Protein AF-A0A3M3KXZ2-F1 (afdb_monomer_lite)

Sequence (99 aa):
NQRLPSANFTRAFQNWTYERFDYSSQNLVRCYYSVPFNFPENEYLLINSFGMGLNSGSAISRALYCWWDFPNAKLYAITIAAANPTAFFLPAVFAKMNV

Foldseek 3Di:
DDDDWDWAWDDKDFFWAWDDWDADPVRWIKTKTWDPDQDDPFKDWDCPLQVDFDDPVDPWTWHWDWDQDPVVRTIIIMITTNDDDSGDGRMTIMTGIDD

pLDDT: mean 79.64, std 11.48, range [50.06, 96.5]

Secondary structu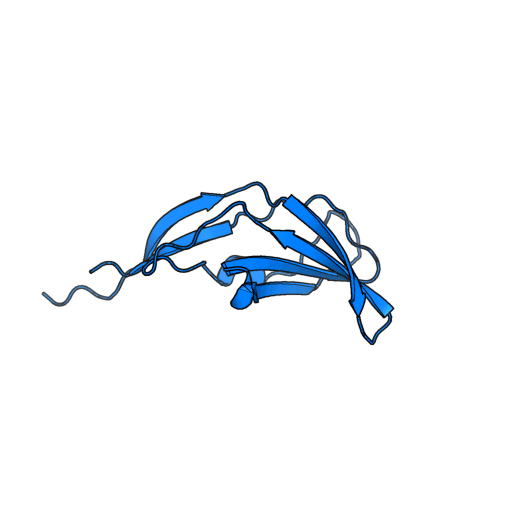re (DSSP, 8-state):
--PPP-EEEEEEE--PEEEEEEE-TTS-EEEEEE------TT-EE-GGGGSSPP--SSS---EEEEEEETTTTEEEEEEEESS--S-----EEEEEE--

Structure (mmCIF, N/CA/C/O backbone):
data_AF-A0A3M3KXZ2-F1
#
_entry.id   AF-A0A3M3KXZ2-F1
#
loop_
_atom_site.group_PDB
_atom_site.id
_atom_site.type_symbol
_atom_site.label_atom_id
_atom_site.label_alt_id
_atom_site.label_comp_id
_atom_site.label_asym_id
_atom_site.label_entity_id
_atom_site.label_seq_id
_atom_site.pdbx_PDB_ins_code
_atom_site.Cartn_x
_atom_site.Cartn_y
_atom_site.Cartn_z
_atom_site.occupancy
_atom_site.B_iso_or_equiv
_atom_site.auth_seq_id
_atom_site.auth_comp_id
_atom_site.auth_asym_id
_atom_site.auth_atom_id
_atom_site.pdbx_PDB_model_num
ATOM 1 N N . ASN A 1 1 ? -3.377 -3.564 38.529 1.00 50.06 1 ASN A N 1
ATOM 2 C CA . ASN A 1 1 ? -3.001 -4.327 37.316 1.00 50.06 1 ASN A CA 1
ATOM 3 C C . ASN A 1 1 ? -3.096 -3.435 36.089 1.00 50.06 1 ASN A C 1
ATOM 5 O O . ASN A 1 1 ? -4.152 -3.362 35.477 1.00 50.06 1 ASN A O 1
ATOM 9 N N . GLN A 1 2 ? -2.019 -2.719 35.765 1.00 55.44 2 GLN A N 1
ATOM 10 C CA . GLN A 1 2 ? -1.938 -1.874 34.572 1.00 55.44 2 GLN A CA 1
ATOM 11 C C . GLN A 1 2 ? -1.622 -2.776 33.375 1.00 55.44 2 GLN A C 1
ATOM 13 O O . GLN A 1 2 ? -0.525 -3.324 33.285 1.00 55.44 2 GLN A O 1
ATOM 18 N N . ARG A 1 3 ? -2.606 -3.010 32.502 1.00 57.59 3 ARG A N 1
ATOM 19 C CA . ARG A 1 3 ? -2.359 -3.707 31.236 1.00 57.59 3 ARG A CA 1
ATOM 20 C C . ARG A 1 3 ? -1.542 -2.771 30.350 1.00 57.59 3 ARG A C 1
ATOM 22 O O . ARG A 1 3 ? -1.915 -1.616 30.171 1.00 57.59 3 ARG A O 1
ATOM 29 N N . LEU A 1 4 ? -0.412 -3.255 29.845 1.00 65.38 4 LEU A N 1
ATOM 30 C CA . LEU A 1 4 ? 0.354 -2.538 28.830 1.00 65.38 4 LEU A CA 1
ATOM 31 C C . LEU A 1 4 ? -0.533 -2.376 27.583 1.00 65.38 4 LEU A C 1
ATOM 33 O O . LEU A 1 4 ? -1.240 -3.330 27.241 1.00 65.38 4 LEU A O 1
ATOM 37 N N . PRO A 1 5 ? -0.524 -1.213 26.909 1.00 70.62 5 PRO A N 1
ATOM 38 C CA . PRO A 1 5 ? -1.272 -1.039 25.671 1.00 70.62 5 PRO A CA 1
ATOM 39 C C . PRO A 1 5 ? -0.796 -2.076 24.649 1.00 70.62 5 PRO A C 1
ATOM 41 O O . PRO A 1 5 ? 0.388 -2.135 24.316 1.00 70.62 5 PRO A O 1
ATOM 44 N N . SER A 1 6 ? -1.713 -2.922 24.180 1.00 75.00 6 SER A N 1
ATOM 45 C CA . SER A 1 6 ? -1.437 -3.936 23.163 1.00 75.00 6 SER A CA 1
ATOM 46 C C . SER A 1 6 ? -2.216 -3.637 21.886 1.00 75.00 6 SER A C 1
ATOM 48 O O . SER A 1 6 ? -3.306 -3.067 21.925 1.00 75.00 6 SER A O 1
ATOM 50 N N . ALA A 1 7 ? -1.661 -4.019 20.739 1.00 75.62 7 ALA A N 1
ATOM 51 C CA . ALA A 1 7 ? -2.380 -3.984 19.473 1.00 75.62 7 ALA A CA 1
ATOM 52 C C . ALA A 1 7 ? -3.191 -5.277 19.326 1.00 75.62 7 ALA A C 1
ATOM 54 O O . ALA A 1 7 ? -2.633 -6.371 19.398 1.00 75.62 7 ALA A O 1
ATOM 55 N N . ASN A 1 8 ? -4.500 -5.157 19.115 1.00 80.06 8 ASN A N 1
ATOM 56 C CA . ASN A 1 8 ? -5.351 -6.282 18.745 1.00 80.06 8 ASN A CA 1
ATOM 57 C C . ASN A 1 8 ? -5.498 -6.297 17.228 1.00 80.06 8 ASN A C 1
ATOM 59 O O . ASN A 1 8 ? -6.106 -5.381 16.672 1.00 80.06 8 ASN A O 1
ATOM 63 N N . PHE A 1 9 ? -4.973 -7.328 16.566 1.00 81.06 9 PHE A N 1
ATOM 64 C CA . PHE A 1 9 ? -5.200 -7.531 15.137 1.00 81.06 9 PHE A CA 1
ATOM 65 C C . PHE A 1 9 ? -6.693 -7.726 14.879 1.00 81.06 9 PHE A C 1
ATOM 67 O O . PHE A 1 9 ? -7.323 -8.583 15.497 1.00 81.06 9 PHE A O 1
ATOM 74 N N . THR A 1 10 ? -7.263 -6.916 13.991 1.00 79.75 10 THR A N 1
ATOM 75 C CA . THR A 1 10 ? -8.695 -6.980 13.682 1.00 79.75 10 THR A CA 1
ATOM 76 C C . THR A 1 10 ? -8.952 -7.631 12.338 1.00 79.75 10 THR A C 1
ATOM 78 O O . THR A 1 10 ? -9.913 -8.387 12.214 1.00 79.75 10 THR A O 1
ATOM 81 N N . ARG A 1 11 ? -8.120 -7.344 11.326 1.00 76.19 11 ARG A N 1
ATOM 82 C CA . ARG A 1 11 ? -8.322 -7.798 9.942 1.00 76.19 11 ARG A CA 1
ATOM 83 C C . ARG A 1 11 ? -7.001 -7.906 9.186 1.00 76.19 11 ARG A C 1
ATOM 85 O O . ARG A 1 11 ? -6.042 -7.192 9.480 1.00 76.19 11 ARG A O 1
ATOM 92 N N . ALA A 1 12 ? -6.993 -8.755 8.165 1.00 78.19 12 ALA A N 1
ATOM 93 C CA . ALA A 1 12 ? -5.941 -8.817 7.162 1.00 78.19 12 ALA A CA 1
ATOM 94 C C . ALA A 1 12 ? -6.571 -8.940 5.769 1.00 78.19 12 ALA A C 1
ATOM 96 O O . ALA A 1 12 ? -7.466 -9.758 5.566 1.00 78.19 12 ALA A O 1
ATOM 97 N N . PHE A 1 13 ? -6.098 -8.140 4.816 1.00 76.19 13 PHE A N 1
ATOM 98 C CA . PHE A 1 13 ? -6.482 -8.237 3.410 1.00 76.19 13 PHE A CA 1
ATOM 99 C C . PHE A 1 13 ? -5.265 -8.621 2.588 1.00 76.19 13 PHE A C 1
ATOM 101 O O . PHE A 1 13 ? -4.213 -8.000 2.706 1.00 76.19 13 PHE A O 1
ATOM 108 N N . GLN A 1 14 ? -5.409 -9.636 1.746 1.00 70.81 14 GLN A N 1
ATOM 109 C CA . GLN A 1 14 ? -4.312 -10.113 0.907 1.00 70.81 14 GLN A CA 1
ATOM 110 C C . GLN A 1 14 ? -4.303 -9.466 -0.484 1.00 70.81 14 GLN A C 1
ATOM 112 O O . GLN A 1 14 ? -3.257 -9.402 -1.122 1.00 70.81 14 GLN A O 1
ATOM 117 N N . ASN A 1 15 ? -5.453 -8.958 -0.938 1.00 75.12 15 ASN A N 1
ATOM 118 C CA . ASN A 1 15 ? -5.627 -8.488 -2.307 1.00 75.12 15 ASN A CA 1
ATOM 119 C C . ASN A 1 15 ? -5.707 -6.966 -2.356 1.00 75.12 15 ASN A C 1
ATOM 121 O O . ASN A 1 15 ? -6.710 -6.367 -1.962 1.00 75.12 15 ASN A O 1
ATOM 125 N N . TRP A 1 16 ? -4.655 -6.358 -2.886 1.00 86.50 16 TRP A N 1
ATOM 126 C CA . TRP A 1 16 ? -4.668 -4.966 -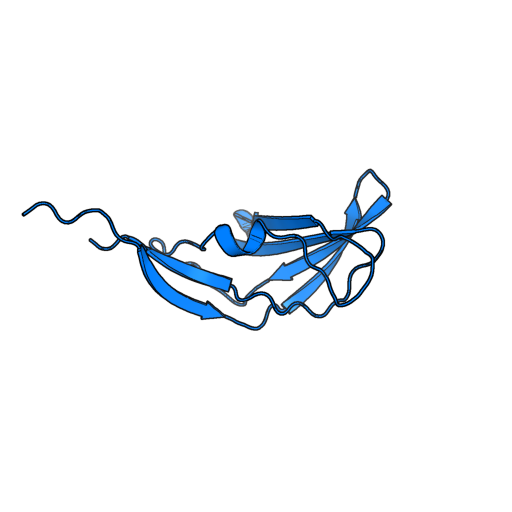3.299 1.00 86.50 16 TRP A CA 1
ATOM 127 C C . TRP A 1 16 ? -5.121 -4.851 -4.752 1.00 86.50 16 TRP A C 1
ATOM 129 O O . TRP A 1 16 ? -4.726 -5.640 -5.609 1.00 86.50 16 TRP A O 1
ATOM 139 N N . THR A 1 17 ? -5.932 -3.839 -5.033 1.00 90.94 17 THR A N 1
ATOM 140 C CA . THR A 1 17 ? -6.441 -3.544 -6.372 1.00 90.94 17 THR A CA 1
ATOM 141 C C . THR A 1 17 ? -5.572 -2.471 -7.004 1.00 90.94 17 THR A C 1
ATOM 143 O O . THR A 1 17 ? -5.476 -1.366 -6.473 1.00 90.94 17 THR A O 1
ATOM 146 N N . TYR A 1 18 ? -4.924 -2.791 -8.124 1.00 92.44 18 TYR A N 1
ATOM 147 C CA . TYR A 1 18 ? -4.217 -1.799 -8.933 1.00 92.44 18 TYR A CA 1
ATOM 148 C C . TYR A 1 18 ? -5.207 -0.788 -9.514 1.00 92.44 18 TYR A C 1
ATOM 150 O O . TYR A 1 18 ? -6.224 -1.180 -10.083 1.00 92.44 18 TYR A O 1
ATOM 158 N N . GLU A 1 19 ? -4.894 0.501 -9.403 1.00 94.06 19 GLU A N 1
ATOM 159 C CA . GLU A 1 19 ? -5.779 1.560 -9.900 1.00 94.06 19 GLU A CA 1
ATOM 160 C C . GLU A 1 19 ? -5.168 2.356 -11.041 1.00 94.06 19 GLU A C 1
ATOM 162 O O . GLU A 1 19 ? -5.837 2.643 -12.031 1.00 94.06 19 GLU A O 1
ATOM 167 N N . ARG A 1 20 ? -3.904 2.756 -10.889 1.00 94.88 20 ARG A N 1
ATOM 168 C CA . ARG A 1 20 ? -3.218 3.634 -11.841 1.00 94.88 20 ARG A CA 1
ATOM 169 C C . ARG A 1 20 ? -1.711 3.610 -11.636 1.00 94.88 20 ARG A C 1
ATOM 171 O O . ARG A 1 20 ? -1.212 3.141 -10.609 1.00 94.88 20 ARG A O 1
ATOM 178 N N . PHE A 1 21 ? -1.018 4.24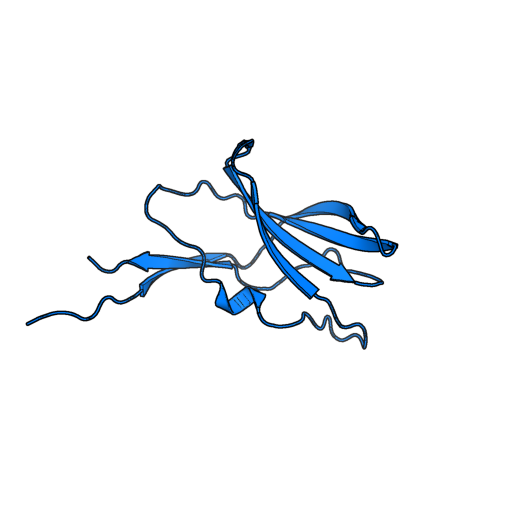0 -12.574 1.00 96.31 21 PHE A N 1
ATOM 179 C CA . PHE A 1 21 ? 0.379 4.606 -12.438 1.00 96.31 21 PHE A CA 1
ATOM 180 C C . PHE A 1 21 ? 0.609 6.058 -12.856 1.00 96.31 21 PHE A C 1
ATOM 182 O O . PHE A 1 21 ? -0.196 6.639 -13.584 1.00 96.31 21 PHE A O 1
ATOM 189 N N . ASP A 1 22 ? 1.721 6.618 -12.402 1.00 96.50 22 ASP A N 1
ATOM 190 C CA . ASP A 1 22 ? 2.312 7.832 -12.950 1.00 96.50 22 ASP A CA 1
ATOM 191 C C . ASP A 1 22 ? 3.850 7.735 -12.919 1.00 96.50 22 ASP A C 1
ATOM 193 O O . ASP A 1 22 ? 4.411 6.670 -12.630 1.00 96.50 22 ASP A O 1
ATOM 197 N N . TYR A 1 23 ? 4.531 8.837 -13.234 1.00 96.00 23 TYR A N 1
ATOM 198 C CA . TYR A 1 23 ? 5.982 8.945 -13.125 1.00 96.00 23 TYR A CA 1
ATOM 199 C C . TYR A 1 23 ? 6.376 9.893 -11.990 1.00 96.00 23 TYR A C 1
ATOM 201 O O . TYR A 1 23 ? 5.789 10.962 -11.812 1.00 96.00 23 TYR A O 1
ATOM 209 N N . SER A 1 24 ? 7.397 9.509 -11.222 1.00 93.50 24 SER A N 1
ATOM 210 C CA . SER A 1 24 ? 8.029 10.396 -10.244 1.00 93.50 24 SER A CA 1
ATOM 211 C C . SER A 1 24 ? 8.832 11.504 -10.934 1.00 93.50 24 SER A C 1
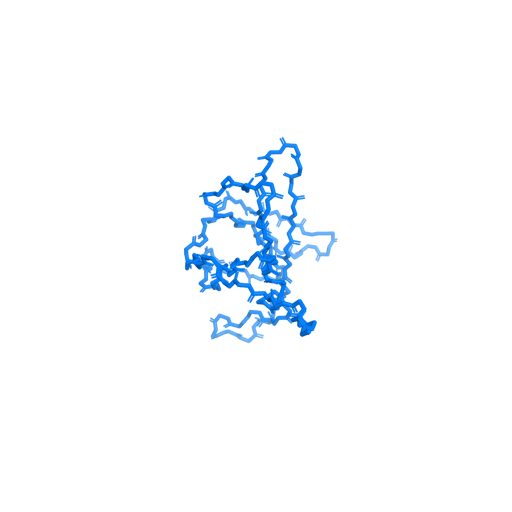ATOM 213 O O . SER A 1 24 ? 9.109 11.444 -12.132 1.00 93.50 24 SER A O 1
ATOM 215 N N . SER A 1 25 ? 9.297 12.491 -10.164 1.00 93.50 25 SER A N 1
ATOM 216 C CA . SER A 1 25 ? 10.195 13.539 -10.674 1.00 93.50 25 SER A CA 1
ATOM 217 C C . SER A 1 25 ? 11.543 13.008 -11.180 1.00 93.50 25 SER A C 1
ATOM 219 O O . SER A 1 25 ? 12.212 13.683 -11.953 1.00 93.50 25 SER A O 1
ATOM 221 N N . GLN A 1 26 ? 11.934 11.796 -10.780 1.00 93.69 26 GLN A N 1
ATOM 222 C CA . GLN A 1 26 ? 13.114 11.082 -11.281 1.00 93.69 26 GLN A CA 1
ATOM 223 C C . GLN A 1 26 ? 12.782 10.121 -12.435 1.00 93.69 26 GLN A C 1
ATOM 225 O O . GLN A 1 26 ? 13.589 9.252 -12.755 1.00 93.69 26 GLN A O 1
ATOM 230 N N . ASN A 1 27 ? 11.597 10.244 -13.041 1.00 94.25 27 ASN A N 1
ATOM 231 C CA . ASN A 1 27 ? 11.119 9.397 -14.134 1.00 94.25 27 ASN A CA 1
ATOM 232 C C . ASN A 1 27 ? 11.027 7.898 -13.777 1.00 94.25 27 ASN A C 1
ATOM 234 O O . ASN A 1 27 ? 11.175 7.027 -14.632 1.00 94.25 27 ASN A O 1
ATOM 238 N N . LEU A 1 28 ? 10.780 7.588 -12.501 1.00 94.81 28 LEU A N 1
ATOM 239 C CA . LEU A 1 28 ? 10.500 6.227 -12.042 1.00 94.81 28 LEU A CA 1
ATOM 240 C C . LEU A 1 28 ? 8.998 5.961 -12.105 1.00 94.81 28 LEU A C 1
ATOM 242 O O . LEU A 1 28 ? 8.200 6.842 -11.791 1.00 94.81 28 LEU A O 1
ATOM 246 N N . VAL A 1 29 ? 8.611 4.737 -12.454 1.00 95.12 29 VAL A N 1
ATOM 247 C CA . VAL A 1 29 ? 7.208 4.318 -12.448 1.00 95.12 29 VAL A CA 1
ATOM 248 C C . VAL A 1 29 ? 6.718 4.280 -11.004 1.00 95.12 29 VAL A C 1
ATOM 250 O O . VAL A 1 29 ? 7.332 3.622 -10.158 1.00 95.12 29 VAL A O 1
ATOM 253 N N . ARG A 1 30 ? 5.594 4.944 -10.723 1.00 95.44 30 ARG A N 1
ATOM 254 C CA . ARG A 1 30 ? 4.873 4.841 -9.452 1.00 95.44 30 ARG A CA 1
ATOM 255 C C . ARG A 1 30 ? 3.522 4.190 -9.687 1.00 95.44 30 ARG A C 1
ATOM 257 O O . ARG A 1 30 ? 2.689 4.757 -10.382 1.00 95.44 30 ARG A O 1
ATOM 264 N N . CYS A 1 31 ? 3.298 3.019 -9.106 1.00 94.62 31 CYS A N 1
ATOM 265 C CA . CYS A 1 31 ? 2.000 2.344 -9.169 1.00 94.62 31 CYS A CA 1
ATOM 266 C C . CYS A 1 31 ? 1.239 2.545 -7.866 1.00 94.62 31 CYS A C 1
ATOM 268 O O . CYS A 1 31 ? 1.837 2.486 -6.791 1.00 94.62 31 CYS A O 1
ATOM 270 N N . TYR A 1 32 ? -0.071 2.735 -7.980 1.00 93.75 32 TYR A N 1
ATOM 271 C CA . TYR A 1 32 ? -0.973 2.946 -6.860 1.00 93.75 32 TYR A CA 1
ATOM 272 C C . TYR A 1 32 ? -1.953 1.788 -6.759 1.00 93.75 32 TYR A C 1
ATOM 274 O O . TYR A 1 32 ? -2.626 1.439 -7.735 1.00 93.75 32 TYR A O 1
ATOM 282 N N . TYR A 1 33 ? -2.067 1.252 -5.552 1.00 91.88 33 TYR A N 1
ATOM 283 C CA . TYR A 1 33 ? -2.987 0.177 -5.229 1.00 91.88 33 TYR A CA 1
ATOM 284 C C . TYR A 1 33 ? -3.845 0.583 -4.048 1.00 91.88 33 TYR A C 1
ATOM 286 O O . TYR A 1 33 ? -3.348 1.232 -3.131 1.00 91.88 33 TYR A O 1
ATOM 294 N N . SER A 1 34 ? -5.102 0.165 -4.036 1.00 89.31 34 SER A N 1
ATOM 295 C CA . SER A 1 34 ? -5.999 0.381 -2.906 1.00 89.31 34 SER A CA 1
ATOM 296 C C . SER A 1 34 ? -6.595 -0.931 -2.411 1.00 89.31 34 SER A C 1
ATOM 298 O O . SER A 1 34 ? -6.584 -1.951 -3.102 1.00 89.31 34 SER A O 1
ATOM 300 N N . VAL A 1 35 ? -7.126 -0.902 -1.197 1.00 81.00 35 VAL A N 1
ATOM 301 C CA . V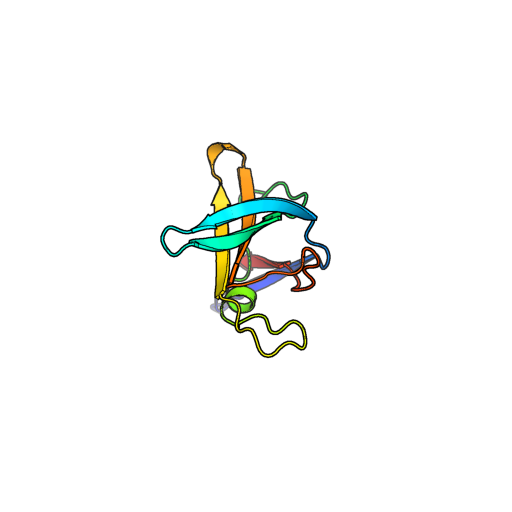AL A 1 35 ? -8.041 -1.929 -0.701 1.00 81.00 35 VAL A CA 1
ATOM 302 C C . VAL A 1 35 ? -9.453 -1.340 -0.678 1.00 81.00 35 VAL A C 1
ATOM 304 O O . VAL A 1 35 ? -9.599 -0.156 -0.359 1.00 81.00 35 VAL A O 1
ATOM 307 N N . PRO A 1 36 ? -10.500 -2.121 -1.001 1.00 72.94 36 PRO A N 1
ATOM 308 C CA . PRO A 1 36 ? -11.884 -1.676 -0.867 1.00 72.94 36 PRO A CA 1
ATOM 309 C C . PRO A 1 36 ? -12.230 -1.585 0.624 1.00 72.94 36 PRO A C 1
ATOM 311 O O . PRO A 1 36 ? -12.762 -2.523 1.216 1.00 72.94 36 PRO A O 1
ATOM 314 N N . PHE A 1 37 ? -11.847 -0.480 1.260 1.00 68.00 37 PHE A N 1
ATOM 315 C CA . PHE A 1 37 ? -11.913 -0.332 2.706 1.00 68.00 37 PHE A CA 1
ATOM 316 C C . PHE A 1 37 ? -12.492 1.024 3.098 1.00 68.00 37 PHE A C 1
ATOM 318 O O . PHE A 1 37 ? -12.036 2.065 2.638 1.00 68.00 37 PHE A O 1
ATOM 325 N N . ASN A 1 38 ? -13.488 0.981 3.980 1.00 69.25 38 ASN A N 1
ATOM 326 C CA . ASN A 1 38 ? -14.006 2.135 4.698 1.00 69.25 38 ASN A CA 1
ATOM 327 C C . ASN A 1 38 ? -13.400 2.082 6.106 1.00 69.25 38 ASN A C 1
ATOM 329 O O . ASN A 1 38 ? -13.717 1.150 6.845 1.00 69.25 38 ASN A O 1
ATOM 333 N N . PHE A 1 39 ? -12.499 3.008 6.448 1.00 66.25 39 PHE A N 1
ATOM 334 C CA . PHE A 1 39 ? -11.869 3.052 7.773 1.00 66.25 39 PHE A CA 1
ATOM 335 C C . PHE A 1 39 ? -12.915 3.413 8.837 1.00 66.25 39 PHE A C 1
ATOM 337 O O . PHE A 1 39 ? -13.372 4.556 8.854 1.00 66.25 39 PHE A O 1
ATOM 344 N N . PRO A 1 40 ? -13.292 2.503 9.757 1.00 64.31 40 PRO A N 1
ATOM 345 C CA . PRO A 1 40 ? -13.994 2.932 10.959 1.00 64.31 40 PRO A CA 1
ATOM 346 C C . PRO A 1 40 ? -13.033 3.774 11.817 1.00 64.31 40 PRO A C 1
ATOM 348 O O . PRO A 1 40 ? -11.839 3.480 11.852 1.00 64.31 40 PRO A O 1
ATOM 351 N N . GLU A 1 41 ? -13.544 4.777 12.542 1.00 64.44 41 GLU A N 1
ATOM 352 C CA . GLU A 1 41 ? -12.765 5.780 13.311 1.00 64.44 41 GLU A CA 1
ATOM 353 C C . GLU A 1 41 ? -11.689 5.221 14.273 1.00 64.44 41 GLU A C 1
ATOM 355 O O . GLU A 1 41 ? -10.845 5.978 14.739 1.00 64.44 41 GLU A O 1
ATOM 360 N N . ASN A 1 42 ? -11.671 3.912 14.556 1.00 69.19 42 ASN A N 1
ATOM 361 C CA . ASN A 1 42 ? -10.827 3.280 15.577 1.00 69.19 42 ASN A CA 1
ATOM 362 C C . ASN A 1 42 ? -9.967 2.098 15.074 1.00 69.19 42 ASN A C 1
ATOM 364 O O . ASN A 1 42 ? -9.534 1.268 15.879 1.00 69.19 42 ASN A O 1
ATOM 368 N N . GLU A 1 43 ? -9.734 1.973 13.764 1.00 68.75 43 GLU A N 1
ATOM 369 C CA . GLU A 1 43 ? -8.788 0.991 13.208 1.00 68.75 43 GLU A CA 1
ATOM 370 C C . GLU A 1 43 ? -7.571 1.664 12.569 1.00 68.75 43 GLU A C 1
ATOM 372 O O . GLU A 1 43 ? -7.683 2.674 11.879 1.00 68.75 43 GLU A O 1
ATOM 377 N N . TYR A 1 44 ? -6.396 1.067 12.771 1.00 72.56 44 TYR A N 1
ATOM 378 C CA . TYR A 1 44 ? -5.115 1.567 12.280 1.00 72.56 44 TYR A CA 1
ATOM 379 C C . TYR A 1 44 ? -4.427 0.503 11.421 1.00 72.56 44 TYR A C 1
ATOM 381 O O . TYR A 1 44 ? -4.433 -0.686 11.753 1.00 72.56 44 TYR A O 1
ATOM 389 N N . LEU A 1 45 ? -3.802 0.922 10.320 1.00 69.75 45 LEU A N 1
ATOM 390 C CA . LEU A 1 45 ? -2.969 0.039 9.505 1.00 69.75 45 LEU A CA 1
ATOM 391 C C . LEU A 1 45 ? -1.605 -0.176 10.175 1.00 69.75 45 LEU A C 1
ATOM 393 O O . LEU A 1 45 ? -0.949 0.776 10.601 1.00 69.75 45 LEU A O 1
ATOM 397 N N . LEU A 1 46 ? -1.139 -1.422 10.206 1.00 66.38 46 LEU A N 1
ATOM 398 C CA . LEU A 1 46 ? 0.197 -1.758 10.675 1.00 66.38 46 LEU A CA 1
ATOM 399 C C . LEU A 1 46 ? 1.259 -1.327 9.643 1.00 66.38 46 LEU A C 1
ATOM 401 O O . LEU A 1 46 ? 1.393 -1.927 8.578 1.00 66.38 46 LEU A O 1
ATOM 405 N N . ILE A 1 47 ? 2.060 -0.316 9.991 1.00 63.03 47 ILE A N 1
ATOM 406 C CA . ILE A 1 47 ? 3.109 0.262 9.126 1.00 63.03 47 ILE A CA 1
ATOM 407 C C . ILE A 1 47 ? 4.240 -0.724 8.781 1.00 63.03 47 ILE A C 1
ATOM 409 O O . ILE A 1 47 ? 4.875 -0.573 7.739 1.00 63.03 47 ILE A O 1
ATOM 413 N N . ASN A 1 48 ? 4.492 -1.744 9.611 1.00 55.84 48 ASN A N 1
ATOM 414 C CA . ASN A 1 48 ? 5.666 -2.622 9.479 1.00 55.84 48 ASN A CA 1
ATOM 415 C C . ASN A 1 48 ? 5.744 -3.323 8.105 1.00 55.84 48 ASN A C 1
ATOM 417 O O . ASN A 1 48 ? 6.823 -3.444 7.534 1.00 55.84 48 ASN A O 1
ATOM 421 N N . SER A 1 49 ? 4.604 -3.666 7.495 1.00 59.91 49 SER A N 1
ATOM 422 C CA . SER A 1 49 ? 4.591 -4.304 6.173 1.00 59.91 49 SER A CA 1
ATOM 423 C C . SER A 1 49 ? 5.196 -3.423 5.062 1.00 59.91 49 SER A C 1
ATOM 425 O O . SER A 1 49 ? 5.691 -3.950 4.071 1.00 59.91 49 SER A O 1
ATOM 427 N N . PHE A 1 50 ? 5.205 -2.093 5.222 1.00 65.56 50 PHE A N 1
ATOM 428 C CA . PHE A 1 50 ? 5.656 -1.138 4.199 1.00 65.56 50 PHE A CA 1
ATOM 429 C C . PHE A 1 50 ? 7.133 -0.741 4.301 1.00 65.56 50 PHE A C 1
ATOM 431 O O . PHE A 1 50 ? 7.645 -0.073 3.409 1.00 65.56 50 PHE A O 1
ATOM 438 N N . GLY A 1 51 ? 7.830 -1.153 5.365 1.00 58.19 51 GLY A N 1
ATOM 439 C CA . GLY A 1 51 ? 9.252 -0.849 5.564 1.00 58.19 51 GLY A CA 1
ATOM 440 C C . GLY A 1 51 ? 10.210 -1.745 4.772 1.00 58.19 51 GLY A C 1
ATOM 441 O O . GLY A 1 51 ? 11.407 -1.466 4.722 1.00 58.19 51 GLY A O 1
ATOM 442 N N . MET A 1 52 ? 9.711 -2.824 4.161 1.00 61.28 52 MET A N 1
ATOM 443 C CA . MET A 1 52 ? 10.518 -3.779 3.400 1.00 61.28 52 MET A CA 1
ATOM 444 C C . MET A 1 52 ? 10.421 -3.513 1.895 1.00 61.28 52 MET A C 1
ATOM 446 O O . MET A 1 52 ? 9.330 -3.390 1.341 1.00 61.28 52 MET A O 1
ATOM 450 N N . GLY A 1 53 ? 11.571 -3.460 1.218 1.00 62.69 53 GLY A N 1
ATOM 451 C CA . GLY A 1 53 ? 11.621 -3.341 -0.239 1.00 62.69 53 GLY A CA 1
ATOM 452 C C . GLY A 1 53 ? 10.978 -4.551 -0.920 1.00 62.69 53 GLY A C 1
ATOM 453 O O . GLY A 1 53 ? 11.255 -5.697 -0.566 1.00 62.69 53 GLY A O 1
ATOM 454 N N . LEU A 1 54 ? 10.125 -4.305 -1.917 1.00 69.69 54 LEU A N 1
ATOM 455 C CA . LEU A 1 54 ? 9.460 -5.379 -2.656 1.00 69.69 54 LEU A CA 1
ATOM 456 C C . LEU A 1 54 ? 10.393 -5.962 -3.709 1.00 69.69 54 LEU A C 1
ATOM 458 O O . LEU A 1 54 ? 10.774 -5.288 -4.672 1.00 69.69 54 LEU A O 1
ATOM 462 N N . ASN A 1 55 ? 10.686 -7.250 -3.571 1.00 65.44 55 ASN A N 1
ATOM 463 C CA . ASN A 1 55 ? 11.383 -8.010 -4.591 1.00 65.44 55 ASN A CA 1
ATOM 464 C C . ASN A 1 55 ? 10.407 -8.982 -5.271 1.00 65.44 55 ASN A C 1
ATOM 466 O O . ASN A 1 55 ? 9.986 -9.974 -4.688 1.00 65.44 55 ASN A O 1
ATOM 470 N N . SER A 1 56 ? 10.028 -8.682 -6.514 1.00 63.03 56 SER A N 1
ATOM 471 C CA . SER A 1 56 ? 9.123 -9.504 -7.332 1.00 63.03 56 SER A CA 1
ATOM 472 C C . SER A 1 56 ? 9.856 -10.681 -8.004 1.00 63.03 56 SER A C 1
ATOM 474 O O . SER A 1 56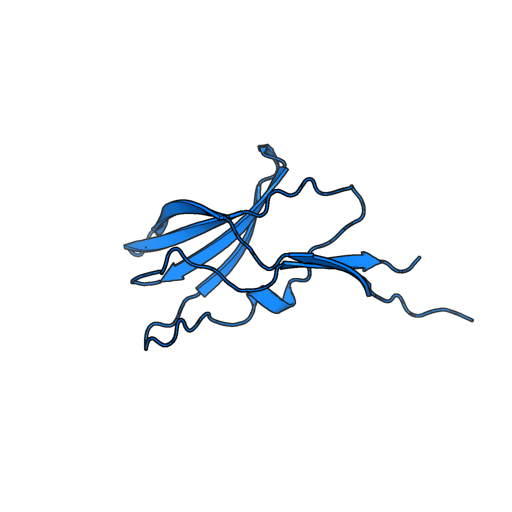 ? 9.603 -10.976 -9.171 1.00 63.03 56 SER A O 1
ATOM 476 N N . GLY A 1 57 ? 10.837 -11.293 -7.330 1.00 64.56 57 GLY A N 1
ATOM 477 C CA . GLY A 1 57 ? 11.738 -12.272 -7.954 1.00 64.56 57 GLY A CA 1
ATOM 478 C C . GLY A 1 57 ? 12.600 -11.672 -9.074 1.00 64.56 57 GLY A C 1
ATOM 479 O O . GLY A 1 57 ? 13.020 -12.382 -9.982 1.00 64.56 57 GLY A O 1
ATOM 480 N N . SER A 1 58 ? 12.836 -10.356 -9.039 1.00 71.12 58 SER A N 1
ATOM 481 C CA . SER A 1 58 ? 13.606 -9.618 -10.042 1.00 71.12 58 SER A CA 1
ATOM 482 C C . SER A 1 58 ? 14.718 -8.822 -9.364 1.00 71.12 58 SER A C 1
ATOM 484 O O . SER A 1 58 ? 14.555 -8.343 -8.248 1.00 71.12 58 SER A O 1
ATOM 486 N N . ALA A 1 59 ? 15.828 -8.563 -10.054 1.00 77.94 59 ALA A N 1
ATOM 487 C CA . ALA A 1 59 ? 16.933 -7.764 -9.502 1.00 77.94 59 ALA A CA 1
ATOM 488 C C . ALA A 1 59 ? 16.597 -6.265 -9.282 1.00 77.94 59 ALA A C 1
ATOM 490 O O . ALA A 1 59 ? 17.471 -5.471 -8.951 1.00 77.94 59 ALA A O 1
ATOM 491 N N . ILE A 1 60 ? 15.334 -5.862 -9.468 1.00 83.38 60 ILE A N 1
ATOM 492 C CA . ILE A 1 60 ? 14.880 -4.476 -9.326 1.00 83.38 60 ILE A CA 1
ATOM 493 C C . ILE A 1 60 ? 14.356 -4.295 -7.905 1.00 83.38 60 ILE A C 1
ATOM 495 O O . ILE A 1 60 ? 13.299 -4.829 -7.560 1.00 83.38 60 ILE A O 1
ATOM 499 N N . SER A 1 61 ? 15.084 -3.521 -7.102 1.00 83.00 61 SER A N 1
ATOM 500 C CA . SER A 1 61 ? 14.592 -3.048 -5.808 1.00 83.00 61 SER A CA 1
ATOM 501 C C . SER A 1 61 ? 13.467 -2.035 -6.015 1.00 83.00 61 SER A C 1
ATOM 503 O O . SER A 1 61 ? 13.540 -1.190 -6.911 1.00 83.00 61 SER A O 1
ATOM 505 N N . ARG A 1 62 ? 12.418 -2.128 -5.196 1.00 86.69 62 ARG A N 1
ATOM 506 C CA . ARG A 1 62 ? 11.236 -1.266 -5.280 1.00 86.69 62 ARG A CA 1
ATOM 507 C C . ARG A 1 62 ? 10.990 -0.630 -3.931 1.00 86.69 62 ARG A C 1
ATOM 509 O O . ARG A 1 62 ? 10.852 -1.337 -2.930 1.00 86.69 62 ARG A O 1
ATOM 516 N N . ALA A 1 63 ? 10.915 0.693 -3.922 1.00 87.56 63 ALA A N 1
ATOM 517 C CA . ALA A 1 63 ? 10.488 1.413 -2.739 1.00 87.56 63 ALA A CA 1
ATOM 518 C C . ALA A 1 63 ? 8.980 1.221 -2.559 1.00 87.56 63 ALA A C 1
ATOM 520 O O . ALA A 1 63 ? 8.231 1.226 -3.539 1.00 87.56 63 ALA A O 1
ATOM 521 N N . LEU A 1 64 ? 8.558 1.037 -1.315 1.00 87.19 64 LEU A N 1
ATOM 522 C CA . LEU A 1 64 ? 7.175 0.808 -0.938 1.00 87.19 64 LEU A CA 1
ATOM 523 C C . LEU A 1 64 ? 6.757 1.878 0.074 1.00 87.19 64 LEU A C 1
ATOM 525 O O . LEU A 1 64 ? 7.462 2.135 1.045 1.00 87.19 64 LEU A O 1
ATOM 529 N N . TYR A 1 65 ? 5.608 2.497 -0.169 1.00 86.50 65 TYR A N 1
ATOM 530 C CA . TYR A 1 65 ? 5.039 3.530 0.684 1.00 86.50 65 TYR A CA 1
ATOM 531 C C . TYR A 1 65 ? 3.567 3.260 0.958 1.00 86.50 65 TYR A C 1
ATOM 533 O O . TYR A 1 65 ? 2.880 2.590 0.186 1.00 86.50 65 TYR A O 1
ATOM 541 N N . CYS A 1 66 ? 3.093 3.841 2.053 1.00 84.44 66 CYS A N 1
ATOM 542 C CA . CYS A 1 66 ? 1.690 3.890 2.413 1.00 84.44 66 CYS A CA 1
ATOM 543 C C . CYS A 1 66 ? 1.251 5.354 2.464 1.00 84.44 66 CYS A C 1
ATOM 545 O O . CYS A 1 66 ? 1.928 6.179 3.079 1.00 84.44 66 CYS A O 1
ATOM 547 N N . TRP A 1 67 ? 0.128 5.681 1.828 1.00 85.25 67 TRP A N 1
ATOM 548 C CA . TRP A 1 67 ? -0.411 7.037 1.797 1.00 85.25 67 TRP A CA 1
ATOM 549 C C . TRP A 1 67 ? -1.912 7.037 2.067 1.00 85.25 67 TRP A C 1
ATOM 551 O O . TRP A 1 67 ? -2.653 6.239 1.496 1.00 85.25 67 TRP A O 1
ATOM 561 N N . TRP A 1 68 ? -2.350 7.940 2.940 1.00 83.38 68 TRP A N 1
ATOM 562 C CA . TRP A 1 68 ? -3.760 8.180 3.207 1.00 83.38 68 TRP A CA 1
ATOM 563 C C . TRP A 1 68 ? -4.247 9.404 2.427 1.00 83.38 68 TRP A C 1
ATOM 565 O O . TRP A 1 68 ? -3.734 10.511 2.598 1.00 83.38 68 TRP A O 1
ATOM 575 N N . ASP A 1 69 ? -5.244 9.186 1.578 1.00 84.38 69 ASP A N 1
ATOM 576 C CA . ASP A 1 69 ? -5.966 10.203 0.825 1.00 84.38 69 ASP A CA 1
ATOM 577 C C . ASP A 1 69 ? -7.221 10.599 1.612 1.00 84.38 69 ASP A C 1
ATOM 579 O O . ASP A 1 69 ? -8.237 9.901 1.591 1.00 84.38 69 ASP A O 1
ATOM 583 N N . PHE A 1 70 ? -7.121 11.711 2.346 1.00 81.69 70 PHE A N 1
ATOM 584 C CA . PHE A 1 70 ? -8.207 12.224 3.182 1.00 81.69 70 PHE A CA 1
ATOM 585 C C . PHE A 1 70 ? -9.464 12.598 2.375 1.00 81.69 70 PHE A C 1
ATOM 587 O O . PHE A 1 70 ? -10.535 12.137 2.767 1.00 81.69 70 PHE A O 1
ATOM 594 N N . PRO A 1 71 ? -9.384 13.373 1.268 1.00 85.88 71 PRO A N 1
ATOM 595 C CA . PRO A 1 71 ? -10.559 13.716 0.463 1.00 85.88 71 PRO A CA 1
ATOM 596 C C . PRO A 1 71 ? -11.389 12.517 -0.003 1.00 85.88 71 PRO A C 1
ATOM 598 O O . PRO A 1 71 ? -12.614 12.591 -0.006 1.00 85.88 71 PRO A O 1
ATOM 601 N N . ASN A 1 72 ? -10.730 11.420 -0.384 1.00 83.50 72 ASN A N 1
ATOM 602 C CA . ASN A 1 72 ? -11.405 10.226 -0.899 1.00 83.50 72 ASN A CA 1
ATOM 603 C C . ASN A 1 72 ? -11.552 9.107 0.147 1.00 83.50 72 ASN A C 1
ATOM 605 O O . ASN A 1 72 ? -11.978 8.009 -0.209 1.00 83.50 72 ASN A O 1
ATOM 609 N N . ALA A 1 73 ? -11.178 9.368 1.408 1.00 80.06 73 ALA A N 1
ATOM 610 C CA . ALA A 1 73 ? -11.148 8.399 2.506 1.00 80.06 73 ALA A CA 1
ATOM 611 C C . ALA A 1 73 ? -10.478 7.067 2.118 1.00 80.06 73 ALA A C 1
ATOM 613 O O . ALA A 1 73 ? -11.005 5.984 2.384 1.00 80.06 73 ALA A O 1
ATOM 614 N N . LYS A 1 74 ? -9.324 7.146 1.441 1.00 83.50 74 LYS A N 1
ATOM 615 C CA . LYS A 1 74 ? -8.710 5.994 0.776 1.00 83.50 74 LYS A CA 1
ATOM 616 C C . LYS A 1 74 ? -7.274 5.756 1.205 1.00 83.50 74 LYS A C 1
ATOM 618 O O . LYS A 1 74 ? -6.465 6.675 1.297 1.00 83.50 74 LYS A O 1
ATOM 623 N N . LEU A 1 75 ? -6.937 4.485 1.386 1.00 84.69 75 LEU A N 1
ATOM 624 C CA . LEU A 1 75 ? -5.576 4.043 1.648 1.00 84.69 75 LEU A CA 1
ATOM 625 C C . LEU A 1 75 ? -4.917 3.551 0.364 1.00 84.69 75 LEU A C 1
ATOM 627 O O . LEU A 1 75 ? -5.448 2.665 -0.309 1.00 84.69 75 LEU A O 1
ATOM 631 N N . TYR A 1 76 ? -3.730 4.076 0.085 1.00 89.06 76 TYR A N 1
ATOM 632 C CA . TYR A 1 76 ? -2.891 3.645 -1.018 1.00 89.06 76 TYR A CA 1
ATOM 633 C C . TYR A 1 76 ? -1.631 2.938 -0.533 1.00 89.06 76 TYR A C 1
ATOM 635 O O . TYR A 1 76 ? -0.883 3.472 0.286 1.00 89.06 76 TYR A O 1
ATOM 643 N N . ALA A 1 77 ? -1.347 1.785 -1.131 1.00 89.75 77 ALA A N 1
ATOM 644 C CA . ALA A 1 77 ? 0.011 1.286 -1.266 1.00 89.75 77 ALA A CA 1
ATOM 645 C C . ALA A 1 77 ? 0.620 1.874 -2.541 1.00 89.75 77 ALA A C 1
ATOM 647 O O . ALA A 1 77 ? -0.047 1.941 -3.577 1.00 89.75 77 ALA A O 1
ATOM 648 N N . ILE A 1 78 ? 1.879 2.303 -2.474 1.00 91.19 78 ILE A N 1
ATOM 649 C CA . ILE A 1 78 ? 2.578 2.915 -3.606 1.00 91.19 78 ILE A CA 1
ATOM 650 C C . ILE A 1 78 ? 3.924 2.231 -3.793 1.00 91.19 78 ILE A C 1
ATOM 652 O O . ILE A 1 78 ? 4.735 2.200 -2.869 1.00 91.19 78 ILE A O 1
ATOM 656 N N . THR A 1 79 ? 4.183 1.725 -4.997 1.00 92.00 79 THR A N 1
ATOM 657 C CA . THR A 1 79 ? 5.491 1.166 -5.369 1.00 92.00 79 THR A CA 1
ATOM 658 C C . THR A 1 79 ? 6.216 2.105 -6.314 1.00 92.00 79 THR A C 1
ATOM 660 O O . THR A 1 79 ? 5.619 2.516 -7.306 1.00 92.00 79 THR A O 1
ATOM 663 N N . ILE A 1 80 ? 7.493 2.399 -6.063 1.00 92.31 80 ILE A N 1
ATOM 664 C CA . ILE A 1 80 ? 8.324 3.277 -6.904 1.00 92.31 80 ILE A CA 1
ATOM 665 C C . ILE A 1 80 ? 9.572 2.520 -7.360 1.00 92.31 80 ILE A C 1
ATOM 667 O O . ILE A 1 80 ? 10.353 2.059 -6.525 1.00 92.31 80 ILE A O 1
ATOM 671 N N . ALA A 1 81 ? 9.755 2.385 -8.678 1.00 92.19 81 ALA A N 1
ATOM 672 C CA . ALA A 1 81 ? 10.905 1.702 -9.277 1.00 92.19 81 ALA A CA 1
ATOM 673 C C . ALA A 1 81 ? 11.031 1.988 -10.782 1.00 92.19 81 ALA A C 1
ATOM 675 O O . ALA A 1 81 ? 10.140 2.576 -11.388 1.00 92.19 81 ALA A O 1
ATOM 676 N N . ALA A 1 82 ? 12.111 1.511 -11.410 1.00 91.88 82 ALA A N 1
ATOM 677 C CA . ALA A 1 82 ? 12.270 1.573 -12.868 1.00 91.88 82 ALA A CA 1
ATOM 678 C C . ALA A 1 82 ? 11.178 0.781 -13.618 1.00 91.88 82 ALA A C 1
ATOM 680 O O . ALA A 1 82 ? 10.769 1.167 -14.707 1.00 91.88 82 ALA A O 1
ATOM 681 N N . ALA A 1 83 ? 10.684 -0.306 -13.018 1.00 88.69 83 ALA A N 1
ATOM 682 C CA . ALA A 1 83 ? 9.540 -1.069 -13.504 1.00 88.69 83 ALA A CA 1
ATOM 683 C C . ALA A 1 83 ? 8.809 -1.746 -12.334 1.00 88.69 83 ALA A C 1
ATOM 685 O O . ALA A 1 83 ? 9.436 -2.353 -11.455 1.00 88.69 83 ALA A O 1
ATOM 686 N N . ASN A 1 84 ? 7.478 -1.691 -12.347 1.00 88.19 84 ASN A N 1
ATOM 687 C CA . ASN A 1 84 ? 6.628 -2.298 -11.325 1.00 88.19 84 ASN A CA 1
ATOM 688 C C . ASN A 1 84 ? 5.635 -3.282 -11.956 1.00 88.19 84 ASN A C 1
ATOM 690 O O . ASN A 1 84 ? 5.004 -2.932 -12.954 1.00 88.19 84 ASN A O 1
ATOM 694 N N . PRO A 1 85 ? 5.472 -4.493 -11.392 1.00 86.50 85 PRO A N 1
ATOM 695 C CA . PRO A 1 85 ? 4.340 -5.342 -11.740 1.00 86.50 85 PRO A CA 1
ATOM 696 C C . PRO A 1 85 ? 3.043 -4.695 -11.242 1.00 86.50 85 PRO A C 1
ATOM 698 O O . PRO A 1 85 ? 3.066 -3.974 -10.253 1.00 86.50 85 PRO A O 1
ATOM 701 N N . THR A 1 86 ? 1.911 -4.981 -11.883 1.00 88.38 86 THR A N 1
ATOM 702 C CA . THR A 1 86 ? 0.580 -4.577 -11.386 1.00 88.38 86 THR A CA 1
ATOM 703 C C . THR A 1 86 ? 0.038 -5.523 -10.314 1.00 88.38 86 THR A C 1
ATOM 705 O O . THR A 1 86 ? -0.937 -5.206 -9.638 1.00 88.38 86 THR A O 1
ATOM 708 N N . ALA A 1 87 ? 0.646 -6.696 -10.151 1.00 85.00 87 ALA A N 1
ATOM 709 C CA . ALA A 1 87 ? 0.296 -7.628 -9.094 1.00 85.00 87 ALA A CA 1
ATOM 710 C C . ALA A 1 87 ? 0.959 -7.208 -7.773 1.00 85.00 87 ALA A C 1
ATOM 712 O O . ALA A 1 87 ? 2.172 -6.989 -7.728 1.00 85.00 87 ALA A O 1
ATOM 713 N N . PHE A 1 88 ? 0.173 -7.124 -6.697 1.00 84.19 88 PHE A N 1
ATOM 714 C CA . PHE A 1 88 ? 0.652 -6.714 -5.379 1.00 84.19 88 PHE A CA 1
ATOM 715 C C . PHE A 1 88 ? 0.065 -7.605 -4.274 1.00 84.19 88 PHE A C 1
ATOM 717 O O . PHE A 1 88 ? -1.142 -7.619 -4.046 1.00 84.19 88 PHE A O 1
ATOM 724 N N . PHE A 1 89 ? 0.939 -8.366 -3.607 1.00 80.31 89 PHE A N 1
ATOM 725 C CA . PHE A 1 89 ? 0.563 -9.476 -2.714 1.00 80.31 89 PHE A CA 1
ATOM 726 C C . PHE A 1 89 ? 0.925 -9.252 -1.243 1.00 80.31 89 PHE A C 1
ATOM 728 O O . PHE A 1 89 ? 0.797 -10.163 -0.425 1.00 80.31 89 PHE A O 1
ATOM 735 N N . LEU A 1 90 ? 1.426 -8.066 -0.896 1.00 82.31 90 LEU A N 1
ATOM 736 C CA . LEU A 1 90 ? 1.745 -7.760 0.490 1.00 82.31 90 LEU A CA 1
ATOM 737 C C . LEU A 1 90 ? 0.440 -7.640 1.294 1.00 82.31 90 LEU A C 1
ATOM 739 O O . LEU A 1 90 ? -0.406 -6.817 0.940 1.00 82.31 90 LEU A O 1
ATOM 743 N N . PRO A 1 91 ? 0.262 -8.394 2.390 1.00 79.69 91 PRO A N 1
ATOM 744 C CA . PRO A 1 91 ? -0.957 -8.305 3.174 1.00 79.69 91 PRO A CA 1
ATOM 745 C C . PRO A 1 91 ? -1.072 -6.943 3.873 1.00 79.69 91 PRO A C 1
ATOM 747 O O . PRO A 1 91 ? -0.149 -6.481 4.549 1.00 79.69 91 PRO A O 1
ATOM 750 N N . ALA A 1 92 ? -2.241 -6.320 3.747 1.00 79.38 92 ALA A N 1
ATOM 751 C CA . ALA A 1 92 ? -2.640 -5.168 4.538 1.00 79.38 92 ALA A CA 1
ATOM 752 C C . ALA A 1 92 ? -3.173 -5.663 5.888 1.00 79.38 92 ALA A C 1
ATOM 754 O O . ALA A 1 92 ? -4.252 -6.253 5.949 1.00 79.38 92 ALA A O 1
ATOM 755 N N . VAL A 1 93 ? -2.411 -5.456 6.962 1.00 81.44 93 VAL A N 1
ATOM 756 C CA . VAL A 1 93 ? -2.767 -5.910 8.314 1.00 81.44 93 VAL A CA 1
ATOM 757 C C . VAL A 1 93 ? -3.223 -4.721 9.149 1.00 81.44 93 VAL A C 1
ATOM 759 O O . VAL A 1 93 ? -2.533 -3.706 9.216 1.00 81.44 93 VAL A O 1
ATOM 762 N N . PHE A 1 94 ? -4.373 -4.860 9.803 1.00 79.81 94 PHE A N 1
ATOM 763 C CA . PHE A 1 94 ? -5.009 -3.810 10.594 1.00 79.81 94 PHE A CA 1
ATOM 764 C C . PHE A 1 94 ? -5.102 -4.219 12.059 1.00 79.81 94 PHE A C 1
ATOM 766 O O . PHE A 1 94 ? -5.297 -5.394 12.391 1.00 79.81 94 PHE A O 1
ATOM 773 N N . ALA A 1 95 ? -4.978 -3.234 12.939 1.00 78.50 95 ALA A N 1
ATOM 774 C CA . ALA A 1 95 ? -5.096 -3.419 14.371 1.00 78.50 95 ALA A CA 1
ATOM 775 C C . ALA A 1 95 ? -5.835 -2.250 15.027 1.00 78.50 95 ALA A C 1
ATOM 777 O O . ALA A 1 95 ? -5.870 -1.133 14.514 1.00 78.50 95 ALA A O 1
ATOM 778 N N . LYS A 1 96 ? -6.394 -2.511 16.206 1.00 81.56 96 LYS A N 1
ATOM 779 C CA . LYS A 1 96 ? -6.940 -1.492 17.106 1.00 81.56 96 LYS A CA 1
ATOM 780 C C . LYS A 1 96 ? -6.188 -1.503 18.427 1.00 81.56 96 LYS A C 1
ATOM 782 O O . LYS A 1 96 ? -5.604 -2.522 18.808 1.00 81.56 96 LYS A O 1
ATOM 787 N N . MET A 1 97 ? -6.244 -0.390 19.145 1.00 78.06 97 MET A N 1
ATOM 788 C CA . MET A 1 97 ? -5.771 -0.349 20.524 1.00 78.06 97 MET A CA 1
ATOM 789 C C . MET A 1 97 ? -6.630 -1.288 21.377 1.00 78.06 97 MET A C 1
ATOM 791 O O . MET A 1 97 ? -7.858 -1.282 21.279 1.00 78.06 97 MET A O 1
ATOM 795 N N . ASN A 1 98 ? -5.988 -2.137 22.172 1.00 70.88 98 ASN A N 1
ATOM 796 C CA . ASN A 1 98 ? -6.668 -2.909 23.200 1.00 70.88 98 ASN A CA 1
ATOM 797 C C . ASN A 1 98 ? -7.007 -1.961 24.353 1.00 70.88 98 ASN A C 1
ATOM 799 O O . ASN A 1 98 ? -6.091 -1.481 25.024 1.00 70.88 98 ASN A O 1
ATOM 803 N N . VAL A 1 99 ? -8.297 -1.665 24.517 1.00 66.06 99 VAL A N 1
ATOM 804 C CA . VAL A 1 99 ? -8.836 -0.797 25.575 1.00 66.06 99 VAL A CA 1
ATOM 805 C C . VAL A 1 99 ? -9.420 -1.660 26.683 1.00 66.06 99 VAL A C 1
ATOM 807 O O . VAL A 1 99 ? -10.163 -2.608 26.339 1.00 66.06 99 VAL A O 1
#

Radius of gyration: 15.31 Å; chains: 1; bounding box: 31×26×52 Å

Organism: Pseudomonas cannabina (NCBI:txid86840)